Protein AF-A0A6I7PNZ2-F1 (afdb_monomer)

Solvent-accessible surface area (backbone atoms only — not comparable to full-atom values): 10077 Å² total; per-residue (Å²): 142,82,88,81,82,82,81,86,77,88,75,83,82,86,82,83,82,88,78,82,88,78,94,75,91,81,82,82,91,75,90,75,82,74,75,77,70,80,77,81,81,77,72,78,67,35,43,30,26,31,46,70,68,66,31,54,77,64,35,63,82,49,49,69,56,53,56,49,51,54,52,50,52,52,53,44,52,52,24,60,75,68,66,37,62,67,58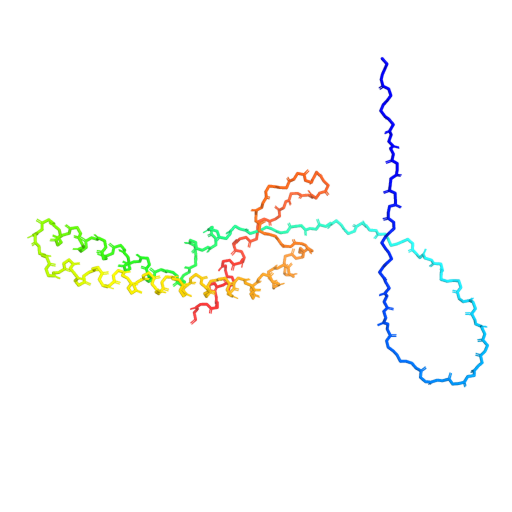,41,54,53,50,52,52,52,51,53,54,48,53,55,51,50,52,54,48,54,53,49,50,53,57,38,46,66,63,31,48,65,54,51,29,60,76,72,65,33,79,41,75,42,69,69,64,93,78,86,58,88,84,48,66,89,65,40,80,40,33,68,58,47,34,54,48,38,47,66,72,70,112

Radius of gyration: 28.03 Å; Cα contacts (8 Å, |Δi|>4): 116; chains: 1; bounding box: 73×46×83 Å

Sequence (159 aa):
MMRVSKAQFAGGVVVGVVGASLIGVGGMAFAQTQRAQPVERDAQVRVGTYTPQTAFSQYRGADAINERAERLQIEMQEAQQGGDQQRMMELQSEMQQLQMAQQQIVERFFAEVERAVPEVAREAGVSVFAVEIVYTAAELGEPMDLTPQVVERINKNAD

Structure (mmCIF, N/CA/C/O b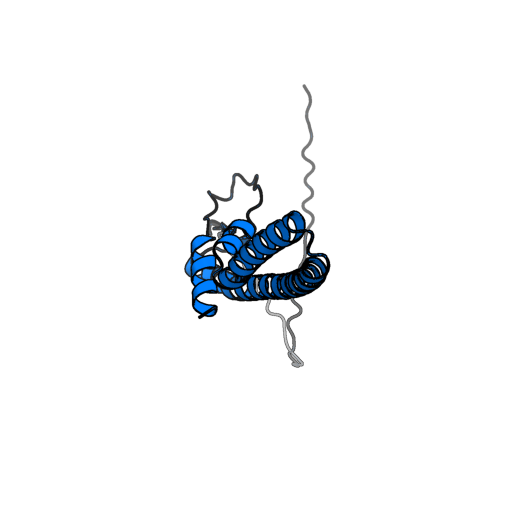ackbone):
data_AF-A0A6I7PNZ2-F1
#
_entry.id   AF-A0A6I7PNZ2-F1
#
loop_
_atom_site.group_PDB
_atom_site.id
_atom_site.type_symbol
_atom_site.label_atom_id
_atom_site.label_alt_id
_atom_site.label_comp_id
_atom_site.label_asym_id
_atom_site.label_entity_id
_atom_site.label_seq_id
_atom_site.pdbx_PDB_ins_code
_atom_site.Cartn_x
_atom_site.Cartn_y
_atom_site.Cartn_z
_atom_site.occupancy
_atom_site.B_iso_or_equiv
_atom_site.auth_seq_id
_atom_site.auth_comp_id
_atom_site.auth_asym_id
_atom_site.auth_atom_id
_atom_site.pdbx_PDB_model_num
ATOM 1 N N . MET A 1 1 ? 54.592 -12.608 -3.826 1.00 46.22 1 MET A N 1
ATOM 2 C CA . MET A 1 1 ? 54.192 -13.314 -5.063 1.00 46.22 1 MET A CA 1
ATOM 3 C C . MET A 1 1 ? 53.132 -14.337 -4.704 1.00 46.22 1 MET A C 1
ATOM 5 O O . MET A 1 1 ? 53.460 -15.332 -4.079 1.00 46.22 1 MET A O 1
ATOM 9 N N . MET A 1 2 ? 51.875 -14.089 -5.060 1.00 32.31 2 MET A N 1
ATOM 10 C CA . MET A 1 2 ? 50.814 -15.090 -4.949 1.00 32.31 2 MET A CA 1
ATOM 11 C C . MET A 1 2 ? 49.937 -14.957 -6.192 1.00 32.31 2 MET A C 1
ATOM 13 O O . MET A 1 2 ? 49.256 -13.954 -6.384 1.00 32.31 2 MET A O 1
ATOM 17 N N . ARG A 1 3 ? 50.068 -15.935 -7.093 1.00 47.47 3 ARG A N 1
ATOM 18 C CA . ARG A 1 3 ? 49.223 -16.098 -8.275 1.00 47.47 3 ARG A CA 1
ATOM 19 C C . ARG A 1 3 ? 47.944 -16.783 -7.816 1.00 47.47 3 ARG A C 1
ATOM 21 O O . ARG A 1 3 ? 48.009 -17.924 -7.370 1.00 47.47 3 ARG A O 1
ATOM 28 N N . VAL A 1 4 ? 46.805 -16.112 -7.947 1.00 42.31 4 VAL A N 1
ATOM 29 C CA . VAL A 1 4 ? 45.503 -16.774 -7.841 1.00 42.31 4 VAL A CA 1
ATOM 30 C C . VAL A 1 4 ? 45.022 -17.047 -9.262 1.00 42.31 4 VAL A C 1
ATOM 32 O O . VAL A 1 4 ? 44.839 -16.134 -10.066 1.00 42.31 4 VAL A O 1
ATOM 35 N N . SER A 1 5 ? 44.936 -18.337 -9.575 1.00 38.47 5 SER A N 1
ATOM 36 C CA . SER A 1 5 ? 44.520 -18.897 -10.856 1.00 38.47 5 SER A CA 1
ATOM 37 C C . SER A 1 5 ? 43.025 -18.654 -11.075 1.00 38.47 5 SER A C 1
ATOM 39 O O . SER A 1 5 ? 42.210 -19.037 -10.237 1.00 38.47 5 SER A O 1
ATOM 41 N N . LYS A 1 6 ? 42.657 -18.019 -12.193 1.00 44.66 6 LYS A N 1
ATOM 42 C CA . LYS A 1 6 ? 41.265 -17.924 -12.650 1.00 44.66 6 LYS A CA 1
ATOM 43 C C . LYS A 1 6 ? 40.903 -19.238 -13.342 1.00 44.66 6 LYS A C 1
ATOM 45 O O . LYS A 1 6 ? 41.293 -19.460 -14.485 1.00 44.66 6 LYS A O 1
ATOM 50 N N . ALA A 1 7 ? 40.173 -20.104 -12.645 1.00 43.47 7 ALA A N 1
ATOM 51 C CA . ALA A 1 7 ? 39.515 -21.247 -13.261 1.00 43.47 7 ALA A CA 1
ATOM 52 C C . ALA A 1 7 ? 38.311 -20.745 -14.072 1.00 43.47 7 ALA A C 1
ATOM 54 O O . ALA A 1 7 ? 37.350 -20.209 -13.525 1.00 43.47 7 ALA A O 1
ATOM 55 N N . GLN A 1 8 ? 38.403 -20.891 -15.390 1.00 46.28 8 GLN A N 1
ATOM 56 C CA . GLN A 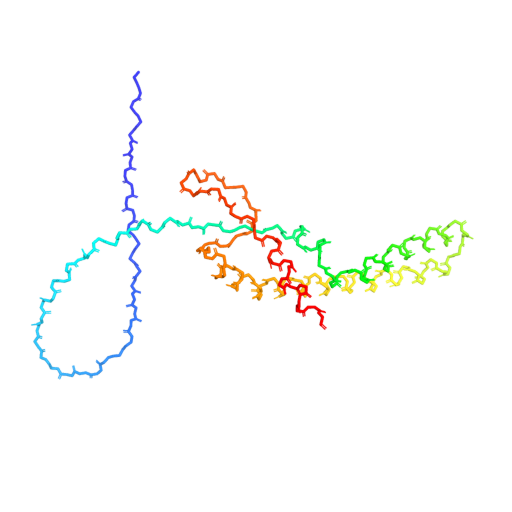1 8 ? 37.285 -20.770 -16.313 1.00 46.28 8 GLN A CA 1
ATOM 57 C C . GLN A 1 8 ? 36.336 -21.952 -16.083 1.00 46.28 8 GLN A C 1
ATOM 59 O O . GLN A 1 8 ? 36.704 -23.094 -16.342 1.00 46.28 8 GLN A O 1
ATOM 64 N N . PHE A 1 9 ? 35.112 -21.680 -15.643 1.00 39.06 9 PHE A N 1
ATOM 65 C CA . PHE A 1 9 ? 33.996 -22.613 -15.771 1.00 39.06 9 PHE A CA 1
ATOM 66 C C . PHE A 1 9 ? 32.964 -21.984 -16.704 1.00 39.06 9 PHE A C 1
ATOM 68 O O . PHE A 1 9 ? 32.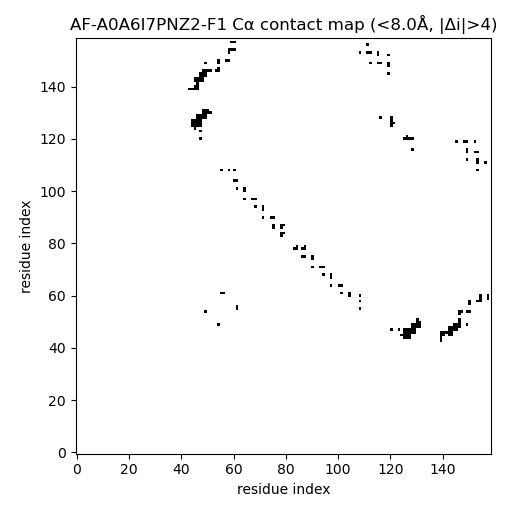031 -21.311 -16.280 1.00 39.06 9 PHE A O 1
ATOM 75 N N . ALA A 1 10 ? 33.167 -22.188 -18.005 1.00 38.28 10 ALA A N 1
ATOM 76 C CA . ALA A 1 10 ? 32.132 -22.004 -19.013 1.00 38.28 10 ALA A CA 1
ATOM 77 C C . ALA A 1 10 ? 31.211 -23.236 -18.972 1.00 38.28 10 ALA A C 1
ATOM 79 O O . ALA A 1 10 ? 31.359 -24.176 -19.750 1.00 38.28 10 ALA A O 1
ATOM 80 N N . GLY A 1 11 ? 30.307 -23.260 -17.991 1.00 34.69 11 GLY A N 1
ATOM 81 C CA . GLY A 1 11 ? 29.197 -24.205 -17.942 1.00 34.69 11 GLY A CA 1
ATOM 82 C C . GLY A 1 11 ? 28.146 -23.783 -18.960 1.00 34.69 11 GLY A C 1
ATOM 83 O O . GLY A 1 11 ? 27.456 -22.786 -18.765 1.00 34.69 11 GLY A O 1
ATOM 84 N N . GLY A 1 12 ? 28.071 -24.513 -20.071 1.00 43.34 12 GLY A N 1
ATOM 85 C CA . GLY A 1 12 ? 27.040 -24.334 -21.083 1.00 43.34 12 GLY A CA 1
ATOM 86 C C . GLY A 1 12 ? 25.649 -24.600 -20.513 1.00 43.34 12 GLY A C 1
ATOM 87 O O . GLY A 1 12 ? 25.427 -25.602 -19.837 1.00 43.34 12 GLY A O 1
ATOM 88 N N . VAL A 1 13 ? 24.703 -23.721 -20.836 1.00 37.69 13 VAL A N 1
ATOM 89 C CA . VAL A 1 13 ? 23.274 -24.007 -20.711 1.00 37.69 13 VAL A CA 1
ATOM 90 C C . VAL A 1 13 ? 22.714 -24.085 -22.124 1.00 37.69 13 VAL A C 1
ATOM 92 O O . VAL A 1 13 ? 22.608 -23.084 -22.829 1.00 37.69 13 VAL A O 1
ATOM 95 N N . VAL A 1 14 ? 22.404 -25.309 -22.545 1.00 46.69 14 VAL A N 1
ATOM 96 C CA . VAL A 1 14 ? 21.638 -25.600 -23.757 1.00 46.69 14 VAL A CA 1
ATOM 97 C C . VAL A 1 14 ? 20.164 -25.501 -23.377 1.00 46.69 14 VAL A C 1
ATOM 99 O O . VAL A 1 14 ? 19.665 -26.349 -22.643 1.00 46.69 14 VAL A O 1
ATOM 102 N N . VAL A 1 15 ? 19.460 -24.480 -23.866 1.00 44.56 15 VAL A N 1
ATOM 103 C CA . VAL A 1 15 ? 17.991 -24.450 -23.822 1.00 44.56 15 VAL A CA 1
ATOM 104 C C . VAL A 1 15 ? 17.487 -24.908 -25.184 1.00 44.56 15 VAL A C 1
ATOM 106 O O . VAL A 1 15 ? 17.559 -24.178 -26.171 1.00 44.56 15 VAL A O 1
ATOM 109 N N . GLY A 1 16 ? 17.040 -26.163 -25.240 1.00 33.06 16 GLY A N 1
ATOM 110 C CA . GLY A 1 16 ? 16.390 -26.743 -26.408 1.00 33.06 16 GLY A CA 1
ATOM 111 C C . GLY A 1 16 ? 14.990 -26.163 -26.583 1.00 33.06 16 GLY A C 1
ATOM 112 O O . GLY A 1 16 ? 14.150 -26.279 -25.695 1.00 33.06 16 GLY A O 1
ATOM 113 N N . VAL A 1 17 ? 14.732 -25.556 -27.739 1.00 45.03 17 VAL A N 1
ATOM 114 C CA . VAL A 1 17 ? 13.377 -25.198 -28.164 1.00 45.03 17 VAL A CA 1
ATOM 115 C C . VAL A 1 17 ? 12.766 -26.431 -28.826 1.00 45.03 17 VAL A C 1
ATOM 117 O O . VAL A 1 17 ? 13.165 -26.811 -29.925 1.00 45.03 17 VAL A O 1
ATOM 120 N N . VAL A 1 18 ? 11.800 -27.066 -28.161 1.00 42.59 18 VAL A N 1
ATOM 121 C CA . VAL A 1 18 ? 10.929 -28.066 -28.793 1.00 42.59 18 VAL A CA 1
ATOM 122 C C . VAL A 1 18 ? 9.794 -27.308 -29.478 1.00 42.59 18 VAL A C 1
ATOM 124 O O . VAL A 1 18 ? 8.779 -26.988 -28.867 1.00 42.59 18 VAL A O 1
ATOM 127 N N . GLY A 1 19 ? 10.013 -26.960 -30.746 1.00 35.34 19 GLY A N 1
ATOM 128 C CA . GLY A 1 19 ? 8.990 -26.439 -31.648 1.00 35.34 19 GLY A CA 1
ATOM 129 C C . GLY A 1 19 ? 8.292 -27.585 -32.379 1.00 35.34 19 GLY A C 1
ATOM 130 O O . GLY A 1 19 ? 8.942 -28.460 -32.947 1.00 35.34 19 GLY A O 1
ATOM 131 N N . ALA A 1 20 ? 6.966 -27.589 -32.317 1.00 39.16 20 ALA A N 1
ATOM 132 C CA . ALA A 1 20 ? 6.090 -28.646 -32.792 1.00 39.16 20 ALA A CA 1
ATOM 133 C C . ALA A 1 20 ? 5.966 -28.733 -34.330 1.00 39.16 20 ALA A C 1
ATOM 135 O O . ALA A 1 20 ? 5.920 -27.720 -35.019 1.00 39.16 20 ALA A O 1
ATOM 136 N N . SER A 1 21 ? 5.755 -29.974 -34.784 1.00 42.50 21 SER A N 1
ATOM 137 C CA . SER A 1 21 ? 5.040 -30.423 -35.996 1.00 42.50 21 SER A CA 1
ATOM 138 C C . SER A 1 21 ? 5.601 -30.070 -37.378 1.00 42.50 21 SER A C 1
ATOM 140 O O . SER A 1 21 ? 5.514 -28.933 -37.820 1.00 42.50 21 SER A O 1
ATOM 142 N N . LEU A 1 22 ? 5.967 -31.105 -38.146 1.00 38.00 22 LEU A N 1
ATOM 143 C CA . LEU A 1 22 ? 5.556 -31.239 -39.550 1.00 38.00 22 LEU A CA 1
ATOM 144 C C . LEU A 1 22 ? 5.702 -32.697 -40.007 1.00 38.00 22 LEU A C 1
ATOM 146 O O . LEU A 1 22 ? 6.794 -33.253 -40.088 1.00 38.00 22 LEU A O 1
ATOM 150 N N . ILE A 1 23 ? 4.556 -33.315 -40.285 1.00 49.94 23 ILE A N 1
ATOM 151 C CA . ILE A 1 23 ? 4.435 -34.550 -41.057 1.00 49.94 23 ILE A CA 1
ATOM 152 C C . ILE A 1 23 ? 4.899 -34.226 -42.482 1.00 49.94 23 ILE A C 1
ATOM 154 O O . ILE A 1 23 ? 4.326 -33.354 -43.130 1.00 49.94 23 ILE A O 1
ATOM 158 N N . GLY A 1 24 ? 5.923 -34.922 -42.970 1.00 35.50 24 GLY A N 1
ATOM 159 C CA . GLY A 1 24 ? 6.422 -34.763 -44.334 1.00 35.50 24 GLY A CA 1
ATOM 160 C C . GLY A 1 24 ? 7.472 -35.816 -44.655 1.00 35.50 24 GLY A C 1
ATOM 161 O O . GLY A 1 24 ? 8.638 -35.678 -44.303 1.00 35.50 24 GLY A O 1
ATOM 162 N N . VAL A 1 25 ? 7.042 -36.905 -45.287 1.00 47.09 25 VAL A N 1
ATOM 163 C CA . VAL A 1 25 ? 7.919 -37.969 -45.778 1.00 47.09 25 VAL A CA 1
ATOM 164 C C . VAL A 1 25 ? 8.652 -37.464 -47.024 1.00 47.09 25 VAL A C 1
ATOM 166 O O . VAL A 1 25 ? 8.010 -37.160 -48.024 1.00 47.09 25 VAL A O 1
ATOM 169 N N . GLY A 1 26 ? 9.987 -37.448 -46.978 1.00 36.66 26 GLY A N 1
ATOM 170 C CA . GLY A 1 26 ? 10.846 -37.482 -48.166 1.00 36.66 26 GLY A CA 1
ATOM 171 C C . GLY A 1 26 ? 11.651 -36.213 -48.467 1.00 36.66 26 GLY A C 1
ATOM 172 O O . GLY A 1 26 ? 11.092 -35.162 -48.747 1.00 36.66 26 GLY A O 1
ATOM 173 N N . GLY A 1 27 ? 12.978 -36.373 -48.544 1.00 35.03 27 GLY A N 1
ATOM 174 C CA . GLY A 1 27 ? 13.810 -35.594 -49.470 1.00 35.03 27 GLY A CA 1
ATOM 175 C C . GLY A 1 27 ? 14.837 -34.629 -48.868 1.00 35.03 27 GLY A C 1
ATOM 176 O O . GLY A 1 27 ? 14.517 -33.493 -48.568 1.00 35.03 27 GLY A O 1
ATOM 177 N N . MET A 1 28 ? 16.090 -35.096 -48.851 1.00 42.88 28 MET A N 1
ATOM 178 C CA . MET A 1 28 ? 17.354 -34.375 -49.101 1.00 42.88 28 MET A CA 1
ATOM 179 C C . MET A 1 28 ? 17.768 -33.167 -48.235 1.00 42.88 28 MET A C 1
ATOM 181 O O . MET A 1 28 ? 17.076 -32.173 -48.059 1.00 42.88 28 MET A O 1
ATOM 185 N N . ALA A 1 29 ? 19.016 -33.263 -47.773 1.00 44.34 29 ALA A N 1
ATOM 186 C CA . ALA A 1 29 ? 19.751 -32.284 -46.995 1.00 44.34 29 ALA A CA 1
ATOM 187 C C . ALA A 1 29 ? 19.902 -30.923 -47.697 1.00 44.34 29 ALA A C 1
ATOM 189 O O . ALA A 1 29 ? 20.370 -30.846 -48.830 1.00 44.34 29 ALA A O 1
ATOM 190 N N . PHE A 1 30 ? 19.644 -29.851 -46.948 1.00 43.94 30 PHE A N 1
ATOM 191 C CA . PHE A 1 30 ? 20.238 -28.539 -47.178 1.00 43.94 30 PHE A CA 1
ATOM 192 C C . PHE A 1 30 ? 20.963 -28.114 -45.903 1.00 43.94 30 PHE A C 1
ATOM 194 O O . PHE A 1 30 ? 20.352 -27.773 -44.892 1.00 43.94 30 PHE A O 1
ATOM 201 N N . ALA A 1 31 ? 22.293 -28.155 -45.957 1.00 47.34 31 ALA A N 1
ATOM 202 C CA . ALA A 1 31 ? 23.155 -27.528 -44.972 1.00 47.34 31 ALA A CA 1
ATOM 203 C C . ALA A 1 31 ? 23.026 -26.002 -45.112 1.00 47.34 31 ALA A C 1
ATOM 205 O O . ALA A 1 31 ? 23.747 -25.374 -45.884 1.00 47.34 31 ALA A O 1
ATOM 206 N N . GLN A 1 32 ? 22.090 -25.394 -44.383 1.00 47.81 32 GLN A N 1
ATOM 207 C CA . GLN A 1 32 ? 22.129 -23.958 -44.133 1.00 47.81 32 GLN A CA 1
ATOM 208 C C . GLN A 1 32 ? 23.092 -23.707 -42.979 1.00 47.81 32 GLN A C 1
ATOM 210 O O . GLN A 1 32 ? 22.756 -23.848 -41.805 1.00 47.81 32 GLN A O 1
ATOM 215 N N . THR A 1 33 ? 24.317 -23.326 -43.328 1.00 45.53 33 THR A N 1
ATOM 216 C CA . THR A 1 33 ? 25.233 -22.646 -42.416 1.00 45.53 33 THR A CA 1
ATOM 217 C C . THR A 1 33 ? 24.573 -21.336 -41.982 1.00 45.53 33 THR A C 1
ATOM 219 O O . THR A 1 33 ? 24.728 -20.302 -42.632 1.00 45.53 33 THR A O 1
ATOM 222 N N . GLN A 1 34 ? 23.806 -21.373 -40.890 1.00 49.03 34 GLN A N 1
ATOM 223 C CA . GLN A 1 34 ? 23.423 -20.170 -40.165 1.00 49.03 34 GLN A CA 1
ATOM 224 C C . GLN A 1 34 ? 24.714 -19.557 -39.629 1.00 49.03 34 GLN A C 1
ATOM 226 O O . GLN A 1 34 ? 25.289 -20.019 -38.644 1.00 49.03 34 GLN A O 1
ATOM 231 N N . ARG A 1 35 ? 25.210 -18.524 -40.314 1.00 46.25 35 ARG A N 1
ATOM 232 C CA . ARG A 1 35 ? 26.145 -17.589 -39.696 1.00 46.25 35 ARG A CA 1
ATOM 233 C C . ARG A 1 35 ? 25.397 -16.987 -38.515 1.00 46.25 35 ARG A C 1
ATOM 235 O O . ARG A 1 35 ? 24.482 -16.194 -38.717 1.00 46.25 35 ARG A O 1
ATOM 242 N N . ALA A 1 36 ? 25.756 -17.419 -37.310 1.00 45.03 36 ALA A N 1
ATOM 243 C CA . ALA A 1 36 ? 25.357 -16.760 -36.083 1.00 45.03 36 ALA A CA 1
ATOM 244 C C . ALA A 1 36 ? 25.790 -15.297 -36.210 1.00 45.03 36 ALA A C 1
ATOM 246 O O . ALA A 1 36 ? 26.981 -14.988 -36.167 1.00 45.03 36 ALA A O 1
ATOM 247 N N . GLN A 1 37 ? 24.829 -14.411 -36.470 1.00 48.28 37 GLN A N 1
ATOM 248 C CA . GLN A 1 37 ? 25.066 -12.988 -36.316 1.00 48.28 37 GLN A CA 1
ATOM 249 C C . GLN A 1 37 ? 25.414 -12.779 -34.838 1.00 48.28 37 GLN A C 1
ATOM 251 O O . GLN A 1 37 ? 24.687 -13.294 -33.979 1.00 48.28 37 GLN A O 1
ATOM 256 N N . PRO A 1 38 ? 26.521 -12.098 -34.507 1.00 43.31 38 PRO A N 1
ATOM 257 C CA . PRO A 1 38 ? 26.726 -11.655 -33.142 1.00 43.31 38 PRO A CA 1
ATOM 258 C C . PRO A 1 38 ? 25.552 -10.734 -32.809 1.00 43.31 38 PRO A C 1
ATOM 260 O O . PRO A 1 38 ? 25.374 -9.697 -33.441 1.00 43.31 38 PRO A O 1
ATOM 263 N N . VAL A 1 39 ? 24.699 -11.157 -31.876 1.00 52.19 39 VAL A N 1
ATOM 264 C CA . VAL A 1 39 ? 23.667 -10.286 -31.314 1.00 52.19 39 VAL A CA 1
ATOM 265 C C . VAL A 1 39 ? 24.424 -9.182 -30.591 1.00 52.19 39 VAL A C 1
ATOM 267 O O . VAL A 1 39 ? 24.999 -9.421 -29.531 1.00 52.19 39 VAL A O 1
ATOM 270 N N . GLU A 1 40 ? 24.486 -8.0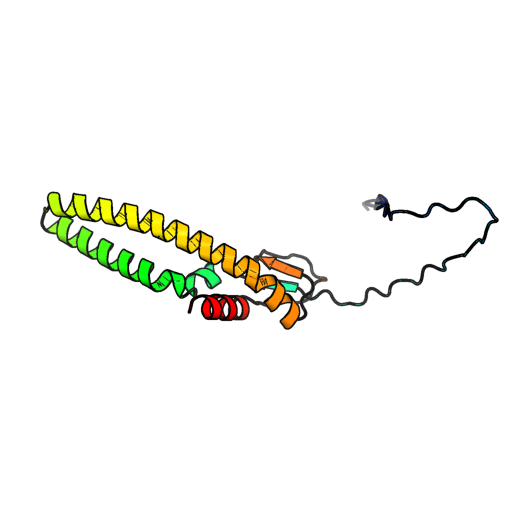11 -31.211 1.00 45.09 40 GLU A N 1
ATOM 271 C CA . GLU A 1 40 ? 25.000 -6.777 -30.631 1.00 45.09 40 GLU A CA 1
ATOM 272 C C . GLU A 1 40 ? 24.140 -6.474 -29.392 1.00 45.09 40 GLU A C 1
ATOM 274 O O . GLU A 1 40 ? 23.012 -5.991 -29.487 1.00 45.09 40 GLU A O 1
ATOM 279 N N . ARG A 1 41 ? 24.607 -6.890 -28.209 1.00 48.56 41 ARG A N 1
ATOM 280 C CA . ARG A 1 41 ? 23.918 -6.668 -26.929 1.00 48.56 41 ARG A CA 1
ATOM 281 C C . ARG A 1 41 ? 24.332 -5.321 -26.338 1.00 48.56 41 ARG A C 1
ATOM 283 O O . ARG A 1 41 ? 24.763 -5.267 -25.197 1.00 48.56 41 ARG A O 1
ATOM 290 N N . ASP A 1 42 ? 24.154 -4.249 -27.101 1.00 48.75 42 ASP A N 1
ATOM 291 C CA . ASP A 1 42 ? 24.309 -2.871 -26.607 1.00 48.75 42 ASP A CA 1
ATOM 292 C C . ASP A 1 42 ? 22.955 -2.235 -26.245 1.00 48.75 42 ASP A C 1
ATOM 294 O O . ASP A 1 42 ? 22.813 -1.018 -26.134 1.00 48.75 42 ASP A O 1
ATOM 298 N N . ALA A 1 43 ? 21.924 -3.053 -26.007 1.00 56.25 43 ALA A N 1
ATOM 299 C CA . ALA A 1 43 ? 20.734 -2.580 -25.315 1.00 56.25 43 ALA A CA 1
ATOM 300 C C . ALA A 1 43 ? 21.087 -2.399 -23.833 1.00 56.25 43 ALA A C 1
ATOM 302 O O . ALA A 1 43 ? 21.033 -3.351 -23.055 1.00 56.25 43 ALA A O 1
ATOM 303 N N . GLN A 1 44 ? 21.481 -1.178 -23.459 1.00 68.69 44 GLN A N 1
ATOM 304 C CA . GLN A 1 44 ? 21.676 -0.782 -22.068 1.00 68.69 44 GLN A CA 1
ATOM 305 C C . GLN A 1 44 ? 20.424 -1.170 -21.271 1.00 68.69 44 GLN A C 1
ATOM 307 O O . GLN A 1 44 ? 19.340 -0.618 -21.481 1.00 68.69 44 GLN A O 1
ATOM 312 N N . VAL A 1 45 ? 20.559 -2.177 -20.405 1.00 76.69 45 VAL A N 1
ATOM 313 C CA . VAL A 1 45 ? 19.449 -2.700 -19.606 1.00 76.69 45 VAL A CA 1
ATOM 314 C C . VAL A 1 45 ? 19.001 -1.591 -18.663 1.00 76.69 45 VAL A C 1
ATOM 316 O O . VAL A 1 45 ? 19.730 -1.207 -17.752 1.00 76.69 45 VAL A O 1
ATOM 319 N N . ARG A 1 46 ? 17.800 -1.059 -18.901 1.00 85.00 46 ARG A N 1
ATOM 320 C CA . ARG A 1 46 ? 17.176 -0.064 -18.028 1.00 85.00 46 ARG A CA 1
ATOM 321 C C . ARG A 1 46 ? 16.399 -0.773 -16.932 1.00 85.00 46 ARG A C 1
ATOM 323 O O . ARG A 1 46 ? 15.513 -1.580 -17.227 1.00 85.00 46 ARG A O 1
ATOM 330 N N . VAL A 1 47 ? 16.748 -0.464 -15.689 1.00 86.06 47 VAL A N 1
ATOM 331 C CA . VAL A 1 47 ? 16.127 -1.030 -14.491 1.00 86.06 47 VAL A CA 1
ATOM 332 C C . VAL A 1 47 ? 15.203 0.014 -13.879 1.00 86.06 47 VAL A C 1
ATOM 334 O O . VAL A 1 47 ? 15.620 1.145 -13.639 1.00 86.06 47 VAL A O 1
ATOM 337 N N . GLY A 1 48 ? 13.956 -0.374 -13.643 1.00 88.69 48 GLY A N 1
ATOM 338 C CA . GLY A 1 48 ? 13.007 0.368 -12.826 1.00 88.69 48 GLY A CA 1
ATOM 339 C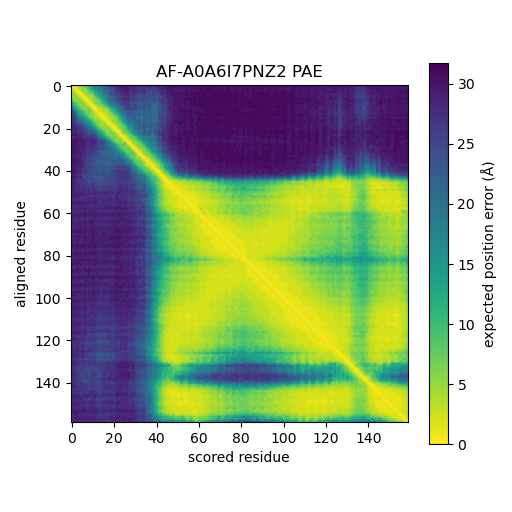 C . GLY A 1 48 ? 12.859 -0.283 -11.455 1.00 88.69 48 GLY A C 1
ATOM 340 O O . GLY A 1 48 ? 12.856 -1.513 -11.352 1.00 88.69 48 GLY A O 1
ATOM 341 N N . THR A 1 49 ? 12.728 0.526 -10.413 1.00 90.31 49 THR A N 1
ATOM 342 C CA . THR A 1 49 ? 12.492 0.068 -9.041 1.00 90.31 49 THR A CA 1
ATOM 343 C C . THR A 1 49 ? 11.163 0.572 -8.509 1.00 90.31 49 THR A C 1
ATOM 345 O O . THR A 1 49 ? 10.673 1.609 -8.947 1.00 90.31 49 THR A O 1
ATOM 348 N N . TYR A 1 50 ? 10.584 -0.137 -7.543 1.00 90.50 50 TYR A N 1
ATOM 349 C CA . TYR A 1 50 ? 9.472 0.391 -6.756 1.00 90.50 50 TYR A CA 1
ATOM 350 C C . TYR A 1 50 ? 9.597 0.012 -5.284 1.00 90.50 50 TYR A C 1
ATOM 352 O O . TYR A 1 50 ? 10.041 -1.092 -4.960 1.00 90.50 50 TYR A O 1
ATOM 360 N N . THR A 1 51 ? 9.147 0.895 -4.398 1.00 91.38 51 THR A N 1
ATOM 361 C CA . THR A 1 51 ? 9.135 0.660 -2.951 1.00 91.38 51 THR A CA 1
ATOM 362 C C . THR A 1 51 ? 7.708 0.320 -2.496 1.00 91.38 51 THR A C 1
ATOM 364 O O . THR A 1 51 ? 6.864 1.217 -2.409 1.00 91.38 51 THR A O 1
ATOM 367 N N . PRO A 1 52 ? 7.390 -0.949 -2.157 1.00 89.88 52 PRO A N 1
ATOM 368 C CA . PRO A 1 52 ? 6.032 -1.350 -1.782 1.00 89.88 52 PRO A CA 1
ATOM 369 C C . PRO A 1 52 ? 5.470 -0.572 -0.589 1.00 89.88 52 PRO A C 1
ATOM 371 O O . PRO A 1 52 ? 4.298 -0.218 -0.590 1.00 89.88 52 PRO A O 1
ATOM 374 N N . GLN A 1 53 ? 6.306 -0.281 0.414 1.00 89.06 53 GLN A N 1
ATOM 375 C CA . GLN A 1 53 ? 5.893 0.443 1.622 1.00 89.06 53 GLN A CA 1
ATOM 376 C C . GLN A 1 53 ? 5.471 1.882 1.298 1.00 89.06 53 GLN A C 1
ATOM 378 O O . GLN A 1 53 ? 4.397 2.313 1.707 1.00 89.06 53 GLN A O 1
ATOM 383 N N . THR A 1 54 ? 6.282 2.592 0.508 1.00 91.19 54 THR A N 1
ATOM 384 C CA . THR A 1 54 ? 5.995 3.957 0.045 1.00 91.19 54 THR A CA 1
ATOM 385 C C . THR A 1 54 ? 4.805 4.006 -0.910 1.00 91.19 54 THR A C 1
ATOM 387 O O . THR A 1 54 ? 4.057 4.981 -0.915 1.00 91.19 54 THR A O 1
ATOM 390 N N . ALA A 1 55 ? 4.614 2.966 -1.726 1.00 92.38 55 ALA A N 1
ATOM 391 C CA . ALA A 1 55 ? 3.446 2.861 -2.591 1.00 92.38 55 ALA A CA 1
ATOM 392 C C . ALA A 1 55 ? 2.160 2.622 -1.783 1.00 92.38 55 ALA A C 1
ATOM 394 O O . ALA A 1 55 ? 1.147 3.262 -2.049 1.00 92.38 55 ALA A O 1
ATOM 395 N N . PHE A 1 56 ? 2.208 1.750 -0.770 1.00 92.12 56 PHE A N 1
ATOM 396 C CA . PHE A 1 56 ? 1.060 1.459 0.090 1.00 92.12 56 PHE A CA 1
ATOM 397 C C . PHE A 1 56 ? 0.656 2.660 0.949 1.00 92.12 56 PHE A C 1
ATOM 399 O O . PHE A 1 56 ? -0.531 2.924 1.104 1.00 92.12 56 PHE A O 1
ATOM 406 N N . SER A 1 57 ? 1.616 3.436 1.466 1.00 90.44 57 SER A N 1
ATOM 407 C CA . SER A 1 57 ? 1.308 4.640 2.255 1.00 90.44 57 SER A CA 1
ATOM 408 C C . SER A 1 57 ? 0.628 5.754 1.450 1.00 90.44 57 SER A C 1
ATOM 410 O O . SER A 1 57 ? 0.043 6.654 2.043 1.00 90.44 57 SER A O 1
ATOM 412 N N . GLN A 1 58 ? 0.703 5.703 0.117 1.00 91.94 58 GLN A N 1
ATOM 413 C CA . GLN A 1 58 ? 0.059 6.646 -0.806 1.00 91.94 58 GLN A CA 1
ATOM 414 C C . GLN A 1 58 ? -1.146 6.032 -1.535 1.00 91.94 58 GLN A C 1
ATOM 416 O O . GLN A 1 58 ? -1.702 6.643 -2.455 1.00 91.94 58 GLN A O 1
ATOM 421 N N . TYR A 1 59 ? -1.531 4.810 -1.169 1.00 92.44 59 TYR A N 1
ATOM 422 C CA . TYR A 1 59 ? -2.657 4.118 -1.770 1.00 92.44 59 TYR A CA 1
ATOM 423 C C . TYR A 1 59 ? -3.967 4.605 -1.151 1.00 92.44 59 TYR A C 1
ATOM 425 O O . TYR A 1 59 ? -4.267 4.305 0.004 1.00 92.44 59 TYR A O 1
ATOM 433 N N . ARG A 1 60 ? -4.785 5.300 -1.948 1.00 90.12 60 ARG A N 1
ATOM 434 C CA . ARG A 1 60 ? -6.064 5.880 -1.497 1.00 90.12 60 ARG A CA 1
ATOM 435 C C . ARG A 1 60 ? -7.044 4.841 -0.974 1.00 90.12 60 ARG A C 1
ATOM 437 O O . ARG A 1 60 ? -7.862 5.137 -0.109 1.00 90.12 60 ARG A O 1
ATOM 444 N N . GLY A 1 61 ? -6.946 3.603 -1.465 1.00 85.88 61 GLY A N 1
ATOM 445 C CA . GLY A 1 61 ? -7.781 2.510 -0.982 1.00 85.88 61 GLY A CA 1
ATOM 446 C C . GLY A 1 61 ? -7.653 2.283 0.527 1.00 85.88 61 GLY A C 1
ATOM 447 O O . GLY A 1 61 ? -8.611 1.806 1.124 1.00 85.88 61 GLY A O 1
ATOM 448 N N . ALA A 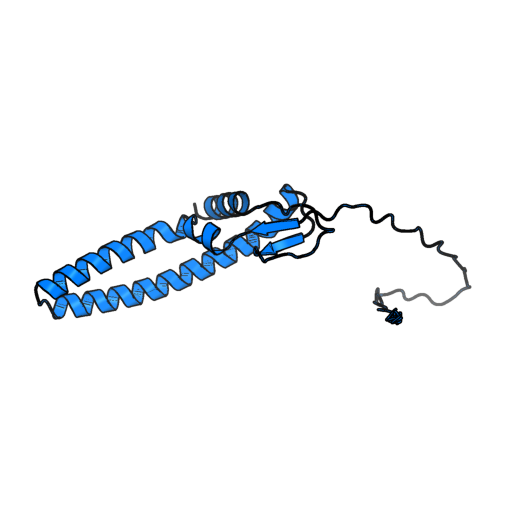1 62 ? -6.533 2.667 1.156 1.00 87.44 62 ALA A N 1
ATOM 449 C CA . ALA A 1 62 ? -6.292 2.508 2.590 1.00 87.44 62 ALA A CA 1
ATOM 450 C C . ALA A 1 62 ? -6.809 3.666 3.474 1.00 87.44 62 ALA A C 1
ATOM 452 O O . ALA A 1 62 ? -6.919 3.474 4.688 1.00 87.44 62 ALA A O 1
ATOM 453 N N . ASP A 1 63 ? -7.162 4.827 2.907 1.00 89.31 63 ASP A N 1
ATOM 454 C CA . ASP A 1 63 ? -7.471 6.054 3.667 1.00 89.31 63 ASP A CA 1
ATOM 455 C C . ASP A 1 63 ? -8.611 5.836 4.675 1.00 89.31 63 ASP A C 1
ATOM 457 O O . ASP A 1 63 ? -8.466 6.095 5.871 1.00 89.31 63 ASP A O 1
ATOM 461 N N . ALA A 1 64 ? -9.722 5.249 4.220 1.00 86.94 64 ALA A N 1
ATOM 462 C CA . ALA A 1 64 ? -10.902 5.028 5.055 1.00 86.94 64 ALA A CA 1
ATOM 463 C C . ALA A 1 64 ? -10.646 4.078 6.242 1.00 86.94 64 ALA A C 1
ATOM 465 O O . ALA A 1 64 ? -11.225 4.255 7.319 1.00 86.94 64 ALA A O 1
ATOM 466 N N . ILE A 1 65 ? -9.784 3.068 6.064 1.00 88.31 65 ILE A N 1
ATOM 467 C CA . ILE A 1 65 ? -9.418 2.145 7.147 1.00 88.31 65 ILE A CA 1
ATOM 468 C C . ILE A 1 65 ? -8.469 2.813 8.133 1.00 88.31 65 ILE A C 1
ATOM 470 O O . ILE A 1 65 ? -8.660 2.644 9.336 1.00 88.31 65 ILE A O 1
ATOM 474 N N . ASN A 1 66 ? -7.500 3.592 7.652 1.00 88.19 66 ASN A N 1
ATOM 475 C CA . ASN A 1 66 ? -6.567 4.312 8.515 1.00 88.19 66 ASN A CA 1
ATOM 476 C C . ASN A 1 66 ? -7.310 5.320 9.403 1.00 88.19 66 ASN A C 1
ATOM 478 O O . ASN A 1 66 ? -7.158 5.290 10.623 1.00 88.19 66 ASN A O 1
ATOM 482 N N . GLU A 1 67 ? -8.218 6.112 8.826 1.00 91.44 67 GLU A N 1
ATOM 483 C CA . GLU A 1 67 ? -9.062 7.024 9.603 1.00 91.44 67 GLU A CA 1
ATOM 484 C C . GLU A 1 67 ? -9.924 6.288 10.639 1.00 91.44 67 GLU A C 1
ATOM 486 O O . GLU A 1 67 ? -10.119 6.759 11.764 1.00 91.44 67 GLU A O 1
ATOM 491 N N . ARG A 1 68 ? -10.487 5.127 10.274 1.00 91.19 68 ARG A N 1
ATOM 492 C CA . ARG A 1 68 ? -11.299 4.341 11.212 1.00 91.19 68 ARG A CA 1
ATOM 493 C C . ARG A 1 68 ? -10.444 3.743 12.330 1.00 91.19 68 ARG A C 1
ATOM 495 O O . ARG A 1 68 ? -10.923 3.712 13.462 1.00 91.19 68 ARG A O 1
ATOM 502 N N . ALA A 1 69 ? -9.215 3.316 12.038 1.00 91.38 69 ALA A N 1
ATOM 503 C CA . ALA A 1 69 ? -8.267 2.802 13.025 1.00 91.38 69 ALA A CA 1
ATOM 504 C C . ALA A 1 69 ? -7.917 3.869 14.066 1.00 91.38 69 ALA A C 1
ATOM 506 O O . ALA A 1 69 ? -8.007 3.603 15.265 1.00 91.38 69 ALA A O 1
ATOM 507 N N . GLU A 1 70 ? -7.587 5.081 13.613 1.00 93.06 70 GLU A N 1
ATOM 508 C CA . GLU A 1 70 ? -7.259 6.212 14.485 1.00 93.06 70 GLU A CA 1
ATOM 509 C C . GLU A 1 70 ? -8.428 6.565 15.408 1.00 93.06 70 GLU A C 1
ATOM 511 O O . GLU A 1 70 ? -8.252 6.665 16.624 1.00 93.06 70 GLU A O 1
ATOM 516 N N . ARG A 1 71 ? -9.648 6.667 14.857 1.00 94.12 71 ARG A N 1
ATOM 517 C CA . ARG A 1 71 ? -10.858 6.926 15.657 1.00 94.12 71 ARG A CA 1
ATOM 518 C C . ARG A 1 71 ? -11.087 5.846 16.712 1.00 94.12 71 ARG A C 1
ATOM 520 O O . ARG A 1 71 ? -11.278 6.170 17.878 1.00 94.12 71 ARG A O 1
ATOM 527 N N . LEU A 1 72 ? -11.013 4.570 16.329 1.00 93.94 72 LEU A N 1
ATOM 528 C CA . LEU A 1 72 ? -11.202 3.463 17.269 1.00 93.94 72 LEU A CA 1
ATOM 529 C C . LEU A 1 72 ? -10.141 3.447 18.374 1.00 93.94 72 LEU A C 1
ATOM 531 O O . LEU A 1 72 ? -10.450 3.111 19.515 1.00 93.94 72 LEU A O 1
ATOM 535 N N . GLN A 1 73 ? -8.899 3.821 18.066 1.00 93.25 73 GLN A N 1
ATOM 536 C CA . GLN A 1 73 ? -7.840 3.897 19.066 1.00 93.25 73 GLN A CA 1
ATOM 537 C C . GLN A 1 73 ? -8.102 4.997 20.103 1.00 93.25 73 GLN A C 1
ATOM 539 O O . GLN A 1 73 ? -7.873 4.768 21.292 1.00 93.25 73 GLN A O 1
ATOM 544 N N . ILE A 1 74 ? -8.616 6.152 19.669 1.00 95.81 74 ILE A N 1
ATOM 545 C CA . ILE A 1 74 ? -9.046 7.236 20.564 1.00 95.81 74 ILE A CA 1
ATOM 546 C C . ILE A 1 74 ? -10.224 6.767 21.427 1.00 95.81 74 ILE A C 1
ATOM 548 O O . ILE A 1 74 ? -10.143 6.840 22.651 1.00 95.81 74 ILE A O 1
ATOM 552 N N . GLU A 1 75 ? -11.265 6.193 20.814 1.00 95.56 75 GLU A N 1
ATOM 553 C CA . GLU A 1 75 ? -12.450 5.698 21.531 1.00 95.56 75 GLU A CA 1
ATOM 554 C C . GLU A 1 75 ? -12.087 4.627 22.580 1.00 95.56 75 GLU A C 1
ATOM 556 O O . GLU A 1 75 ? -12.651 4.609 23.675 1.00 95.56 75 GLU A O 1
ATOM 561 N N . MET A 1 76 ? -11.111 3.754 22.296 1.00 94.06 76 MET A N 1
ATOM 562 C CA . MET A 1 76 ? -10.622 2.774 23.275 1.00 94.06 76 MET A CA 1
ATOM 563 C C . MET A 1 76 ? -9.897 3.435 24.446 1.00 94.06 76 MET A C 1
ATOM 565 O O . MET A 1 76 ? -10.077 3.011 25.586 1.00 94.06 76 MET A O 1
ATOM 569 N N . GLN A 1 77 ? -9.076 4.460 24.198 1.00 94.81 77 GLN A N 1
ATOM 570 C CA . GLN A 1 77 ? -8.409 5.192 25.278 1.00 94.81 77 GLN A CA 1
ATOM 571 C C . GLN A 1 77 ? -9.424 5.914 26.167 1.00 94.81 77 GLN A C 1
ATOM 573 O O . GLN A 1 77 ? -9.280 5.895 27.390 1.00 94.81 77 GLN A O 1
ATOM 578 N N . GLU A 1 78 ? -10.459 6.509 25.576 1.00 96.25 78 GLU A N 1
ATOM 579 C CA . GLU A 1 78 ? -11.544 7.166 26.308 1.00 96.25 78 GLU A CA 1
ATOM 580 C C . GLU A 1 78 ? -12.346 6.161 27.146 1.00 96.25 78 GLU A C 1
ATOM 582 O O . GLU A 1 78 ? -12.539 6.375 28.345 1.00 96.25 78 GLU A O 1
ATOM 587 N N . ALA A 1 79 ? -12.736 5.021 26.565 1.00 94.94 79 ALA A N 1
ATOM 588 C CA . ALA A 1 79 ? -13.449 3.961 27.279 1.00 94.94 79 ALA A CA 1
ATOM 589 C C . ALA A 1 79 ? -12.605 3.359 28.417 1.00 94.94 79 ALA A C 1
ATOM 591 O O . ALA A 1 79 ? -13.118 3.102 29.509 1.00 94.94 79 ALA A O 1
ATOM 592 N N . GLN A 1 80 ? -11.296 3.192 28.201 1.00 94.12 80 GLN A N 1
ATOM 593 C CA . GLN A 1 80 ? -10.364 2.717 29.223 1.00 94.12 80 GLN A CA 1
ATOM 594 C C . GLN A 1 80 ? -10.230 3.710 30.386 1.00 94.12 80 GLN A C 1
ATOM 596 O O . GLN A 1 80 ? -10.245 3.293 31.544 1.00 94.12 80 GLN A O 1
ATOM 601 N N . GLN A 1 81 ? -10.121 5.010 30.099 1.00 95.69 81 GLN A N 1
ATOM 602 C CA . GLN A 1 81 ? -10.049 6.058 31.124 1.00 95.69 81 GLN A CA 1
ATOM 603 C C . GLN A 1 81 ? -11.370 6.212 31.889 1.00 95.69 81 GLN A C 1
ATOM 605 O O . GLN A 1 81 ? -11.355 6.457 33.094 1.00 95.69 81 GLN A O 1
ATOM 610 N N . GLY A 1 82 ? -12.502 6.032 31.205 1.00 95.50 82 GLY A N 1
ATOM 611 C CA . GLY A 1 82 ? -13.838 6.056 31.801 1.00 95.50 82 GLY A CA 1
ATOM 612 C C . GLY A 1 82 ? -14.211 4.792 32.582 1.00 95.50 82 GLY A C 1
ATOM 613 O O . GLY A 1 82 ? -15.224 4.788 33.277 1.00 95.50 82 GLY A O 1
ATOM 614 N N . GLY A 1 83 ? -13.412 3.722 32.492 1.00 95.12 83 GLY A N 1
ATOM 615 C CA . GLY A 1 83 ? -13.713 2.435 33.123 1.00 95.12 83 GLY A CA 1
ATOM 616 C C . GLY A 1 83 ? -14.898 1.691 32.491 1.00 95.12 83 GLY A C 1
ATOM 617 O O . GLY A 1 83 ? -15.466 0.802 33.129 1.00 95.12 83 GLY A O 1
ATOM 618 N N . ASP A 1 84 ? -15.275 2.031 31.256 1.00 95.69 84 ASP A N 1
ATOM 619 C CA . ASP A 1 84 ? -16.405 1.426 30.548 1.00 95.69 84 ASP A CA 1
ATOM 620 C C . ASP A 1 84 ? -15.992 0.093 29.906 1.00 95.69 84 ASP A C 1
ATOM 622 O O . ASP A 1 84 ? -15.552 0.007 28.755 1.00 95.69 84 ASP A O 1
ATOM 626 N N . GLN A 1 85 ? -16.115 -0.979 30.690 1.00 93.69 85 GLN A N 1
ATOM 627 C CA . GLN A 1 85 ? -15.752 -2.326 30.251 1.00 93.69 85 GLN A CA 1
ATOM 628 C C . GLN A 1 85 ? -16.638 -2.844 29.112 1.00 93.69 85 GLN A C 1
ATOM 630 O O . GLN A 1 85 ? -16.156 -3.614 28.280 1.00 93.69 85 GLN A O 1
ATOM 635 N N . GLN A 1 86 ? -17.910 -2.436 29.055 1.00 95.19 86 GLN A N 1
ATOM 636 C CA . GLN A 1 86 ? -18.812 -2.871 27.993 1.00 95.19 86 GLN A CA 1
ATOM 637 C C . GLN A 1 86 ? -18.395 -2.242 26.663 1.00 95.19 86 GLN A C 1
ATOM 639 O O . GLN A 1 86 ? -18.201 -2.964 25.682 1.00 95.19 86 GLN A O 1
ATOM 644 N N . ARG A 1 87 ? -18.150 -0.926 26.653 1.00 94.50 87 ARG A N 1
ATOM 645 C CA . ARG A 1 87 ? -17.670 -0.225 25.460 1.00 94.50 87 ARG A CA 1
ATOM 646 C C . ARG A 1 87 ? -16.309 -0.744 25.001 1.00 94.50 87 ARG A C 1
ATOM 648 O O . ARG A 1 87 ? -16.094 -0.922 23.807 1.00 94.50 87 ARG A O 1
ATOM 655 N N . MET A 1 88 ? -15.410 -1.067 25.932 1.00 96.00 88 MET A N 1
ATOM 656 C CA . MET A 1 88 ? -14.119 -1.686 25.604 1.00 96.00 88 MET A CA 1
ATOM 657 C C . MET A 1 88 ? -14.263 -3.027 24.868 1.00 96.00 88 MET A C 1
ATOM 659 O O . MET A 1 88 ? -13.510 -3.279 23.928 1.00 96.00 88 MET A O 1
ATOM 663 N N . MET A 1 89 ? -15.212 -3.885 25.260 1.00 94.88 89 MET A N 1
ATOM 664 C CA . MET A 1 89 ? -15.454 -5.159 24.564 1.00 94.88 89 MET A CA 1
ATOM 665 C C . MET A 1 89 ? -16.004 -4.948 23.148 1.00 94.88 89 MET A C 1
ATOM 667 O O . MET A 1 89 ? -15.564 -5.620 22.214 1.00 94.88 89 MET A O 1
ATOM 671 N N . GLU A 1 90 ? -16.923 -3.996 22.972 1.00 95.31 90 GLU A N 1
ATOM 672 C CA . GLU A 1 90 ? -17.454 -3.625 21.653 1.00 95.31 90 GLU A CA 1
ATOM 673 C C . GLU A 1 90 ? -16.339 -3.119 20.729 1.00 95.31 90 GLU A C 1
ATOM 675 O O . GLU A 1 90 ? -16.155 -3.640 19.627 1.00 95.31 90 GLU A O 1
ATOM 680 N N . LEU A 1 91 ? -15.530 -2.173 21.212 1.00 95.00 91 LEU A N 1
ATOM 681 C CA . LEU A 1 91 ? -14.425 -1.588 20.454 1.00 95.00 91 LEU A CA 1
ATOM 682 C C . LEU A 1 91 ? -13.346 -2.617 20.092 1.00 95.00 91 LEU A C 1
ATOM 684 O O . LEU A 1 91 ? -12.791 -2.563 18.996 1.00 95.00 91 LEU A O 1
ATOM 688 N N . GLN A 1 92 ? -13.070 -3.592 20.965 1.00 92.88 92 GLN A N 1
ATOM 689 C CA . GLN A 1 92 ? -12.163 -4.697 20.637 1.00 92.88 92 GLN A CA 1
ATOM 690 C C . GLN A 1 92 ? -12.697 -5.565 19.491 1.00 92.88 92 GLN A C 1
ATOM 692 O O . GLN A 1 92 ? -11.921 -5.965 18.620 1.00 92.88 92 GLN A O 1
ATOM 697 N N . SER A 1 93 ? -14.005 -5.836 19.456 1.00 94.62 93 SER A N 1
ATOM 698 C CA . SER A 1 93 ? -14.632 -6.552 18.338 1.00 94.62 93 SER A CA 1
ATOM 699 C C . SER A 1 93 ? -14.549 -5.743 17.039 1.00 94.62 93 SER A C 1
ATOM 701 O O . SER A 1 93 ? -14.213 -6.293 15.990 1.00 94.62 93 SER A O 1
ATOM 703 N N . GLU A 1 94 ? -14.808 -4.434 17.093 1.00 94.69 94 GLU A N 1
ATOM 704 C CA . GLU A 1 94 ? -14.661 -3.548 15.930 1.00 94.69 94 GLU A CA 1
ATOM 705 C C . GLU A 1 94 ? -13.212 -3.507 15.421 1.00 94.69 94 GLU A C 1
ATOM 707 O O . GLU A 1 94 ? -12.976 -3.570 14.214 1.00 94.69 94 GLU A O 1
ATOM 712 N N . MET A 1 95 ? -12.231 -3.488 16.326 1.00 92.81 95 MET A N 1
ATOM 713 C CA . MET A 1 95 ? -10.812 -3.528 15.972 1.00 92.81 95 MET A CA 1
ATOM 714 C C . MET A 1 95 ? -10.434 -4.828 15.249 1.00 92.81 95 MET A C 1
ATOM 716 O O . MET A 1 95 ? -9.688 -4.797 14.272 1.00 92.81 95 MET A O 1
ATOM 720 N N . GLN A 1 96 ? -10.971 -5.975 15.678 1.00 92.81 96 GLN A N 1
ATOM 721 C CA . GLN A 1 96 ? -10.758 -7.248 14.978 1.00 92.81 96 GLN A CA 1
ATOM 722 C C . GLN A 1 96 ? -11.355 -7.231 13.565 1.00 92.81 96 GLN A C 1
ATOM 724 O O . GLN A 1 96 ? -10.721 -7.699 12.619 1.00 92.81 96 GLN A O 1
ATOM 729 N N . GLN A 1 97 ? -12.551 -6.661 13.398 1.00 93.06 97 GLN A N 1
ATOM 730 C CA . GLN A 1 97 ? -13.165 -6.502 12.076 1.00 93.06 97 GLN A CA 1
ATOM 731 C C . GLN A 1 97 ? -12.336 -5.589 11.174 1.00 93.06 97 GLN A C 1
ATOM 733 O O . GLN A 1 97 ? -12.133 -5.899 9.999 1.00 93.06 97 GLN A O 1
ATOM 738 N N . LEU A 1 98 ? -11.796 -4.506 11.734 1.00 93.12 98 LEU A N 1
ATOM 739 C CA . LEU A 1 98 ? -10.929 -3.597 11.003 1.00 93.12 98 LEU A CA 1
ATOM 740 C C . LEU A 1 98 ? -9.630 -4.277 10.554 1.00 93.12 98 LEU A C 1
ATOM 742 O O . LEU A 1 98 ? -9.210 -4.075 9.420 1.00 93.12 98 LEU A O 1
ATOM 746 N N . GLN A 1 99 ? -9.026 -5.127 11.390 1.00 91.06 99 GLN A N 1
ATOM 747 C CA . GLN A 1 99 ? -7.838 -5.904 11.011 1.00 91.06 99 GLN A CA 1
ATOM 748 C C . GLN A 1 99 ? -8.119 -6.855 9.840 1.00 91.06 99 GLN A C 1
ATOM 750 O O . GLN A 1 99 ? -7.297 -6.967 8.931 1.00 91.06 99 GLN A O 1
ATOM 755 N N . MET A 1 100 ? -9.286 -7.509 9.820 1.00 92.56 100 MET A N 1
ATOM 756 C CA . MET A 1 100 ? -9.693 -8.345 8.682 1.00 92.56 100 MET A CA 1
ATOM 757 C C . MET A 1 100 ? -9.870 -7.513 7.408 1.00 92.56 100 MET A C 1
ATOM 759 O O . MET A 1 100 ? -9.391 -7.897 6.342 1.00 92.56 100 MET A O 1
ATOM 763 N N . ALA A 1 101 ? -10.511 -6.349 7.514 1.00 91.69 101 ALA A N 1
ATOM 764 C CA . ALA A 1 101 ? -10.675 -5.441 6.384 1.00 91.69 101 ALA A CA 1
ATOM 765 C C . ALA A 1 101 ? -9.320 -4.892 5.891 1.00 91.69 101 ALA A C 1
ATOM 767 O O . ALA A 1 101 ? -9.094 -4.798 4.687 1.00 91.69 101 ALA A O 1
ATOM 768 N N . GLN A 1 102 ? -8.378 -4.611 6.796 1.00 90.75 102 GLN A N 1
ATOM 769 C CA . GLN A 1 102 ? -7.028 -4.171 6.448 1.00 90.75 102 GLN A CA 1
ATOM 770 C C . GLN A 1 102 ? -6.273 -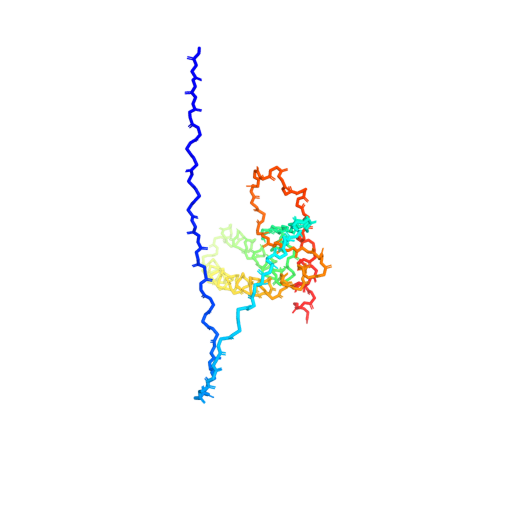5.230 5.637 1.00 90.75 102 GLN A C 1
ATOM 772 O O . GLN A 1 102 ? -5.629 -4.886 4.648 1.00 90.75 102 GLN A O 1
ATOM 777 N N . GLN A 1 103 ? -6.392 -6.514 5.993 1.00 91.50 103 GLN A N 1
ATOM 778 C CA . GLN A 1 103 ? -5.801 -7.602 5.205 1.00 91.50 103 GLN A CA 1
ATOM 779 C C . GLN A 1 103 ? -6.352 -7.624 3.773 1.00 91.50 103 GLN A C 1
ATOM 781 O O . GLN A 1 103 ? -5.576 -7.701 2.824 1.00 91.50 103 GLN A O 1
ATOM 786 N N . GLN A 1 104 ? -7.666 -7.449 3.601 1.00 91.94 104 GLN A N 1
ATOM 787 C CA . GLN A 1 104 ? -8.287 -7.385 2.271 1.00 91.94 104 GLN A CA 1
ATOM 788 C C . GLN A 1 104 ? -7.797 -6.187 1.447 1.00 91.94 104 GLN A C 1
ATOM 790 O O . GLN A 1 104 ? -7.637 -6.297 0.231 1.00 91.94 104 GLN A O 1
ATOM 795 N N . ILE A 1 105 ? -7.539 -5.042 2.087 1.00 91.94 105 ILE A N 1
ATOM 796 C CA . ILE A 1 105 ? -6.956 -3.874 1.414 1.00 91.94 105 ILE A CA 1
ATOM 797 C C . ILE A 1 105 ? -5.527 -4.155 0.967 1.00 91.94 105 ILE A C 1
ATOM 799 O O . ILE A 1 105 ? -5.168 -3.810 -0.154 1.00 91.94 105 ILE A O 1
ATOM 803 N N . VAL A 1 106 ? -4.719 -4.793 1.814 1.00 91.56 106 VAL A N 1
ATOM 804 C CA . VAL A 1 106 ? -3.344 -5.171 1.463 1.00 91.56 106 VAL A CA 1
ATOM 805 C C . VAL A 1 106 ? -3.337 -6.137 0.276 1.00 91.56 106 VAL A C 1
ATOM 807 O O . VAL A 1 106 ? -2.583 -5.937 -0.674 1.00 91.56 106 VAL A O 1
ATOM 810 N N . GLU A 1 107 ? -4.212 -7.143 0.278 1.00 93.19 107 GLU A N 1
ATOM 811 C CA . GLU A 1 107 ? -4.374 -8.066 -0.851 1.00 93.19 107 GLU A CA 1
ATOM 812 C C . GLU A 1 107 ? -4.802 -7.342 -2.133 1.00 93.19 107 GLU A C 1
ATOM 814 O O . GLU A 1 107 ? -4.218 -7.566 -3.197 1.00 93.19 107 GLU A O 1
ATOM 819 N N . ARG A 1 108 ? -5.783 -6.434 -2.038 1.00 92.50 108 ARG A N 1
ATOM 820 C CA . ARG A 1 108 ? -6.230 -5.620 -3.176 1.00 92.50 108 ARG A CA 1
ATOM 821 C C . ARG A 1 108 ? -5.099 -4.756 -3.723 1.00 92.50 108 ARG A C 1
ATOM 823 O O . ARG A 1 108 ? -4.895 -4.738 -4.933 1.00 92.50 108 ARG A O 1
ATOM 830 N N . PHE A 1 109 ? -4.347 -4.100 -2.846 1.00 94.19 109 PHE A N 1
ATOM 831 C CA . PHE A 1 109 ? -3.190 -3.298 -3.220 1.00 94.19 109 PHE A CA 1
ATOM 832 C C . PHE A 1 109 ? -2.174 -4.122 -4.016 1.00 94.19 109 PHE A C 1
ATOM 834 O O . PHE A 1 109 ? -1.773 -3.711 -5.103 1.00 94.19 109 PHE A O 1
ATOM 841 N N . PHE A 1 110 ? -1.787 -5.308 -3.532 1.00 92.81 110 PHE A N 1
ATOM 842 C CA . PHE A 1 110 ? -0.838 -6.156 -4.258 1.00 92.81 110 PHE A CA 1
ATOM 843 C C . PHE A 1 110 ? -1.379 -6.604 -5.618 1.00 92.81 110 PHE A C 1
ATOM 845 O O . PHE A 1 110 ? -0.638 -6.570 -6.599 1.00 92.81 110 PHE A O 1
ATOM 852 N N . ALA A 1 111 ? -2.665 -6.952 -5.703 1.00 93.44 111 ALA A N 1
ATOM 853 C CA . ALA A 1 111 ? -3.304 -7.308 -6.968 1.00 93.44 111 ALA A CA 1
ATOM 854 C C . ALA A 1 111 ? -3.351 -6.131 -7.964 1.00 93.44 111 ALA A C 1
ATOM 856 O O . ALA A 1 111 ? -3.198 -6.327 -9.171 1.00 93.44 111 ALA A O 1
ATOM 857 N N . GLU A 1 112 ? -3.556 -4.903 -7.489 1.00 93.56 112 GLU A N 1
ATOM 858 C CA . GLU A 1 112 ? -3.522 -3.703 -8.330 1.00 93.56 112 GLU A CA 1
ATOM 859 C C . GLU A 1 112 ? -2.102 -3.360 -8.784 1.00 93.56 112 GLU A C 1
ATOM 861 O O . GLU A 1 112 ? -1.902 -3.039 -9.956 1.00 93.56 112 GLU A O 1
ATOM 866 N N . VAL A 1 113 ? -1.108 -3.500 -7.904 1.00 92.75 113 VAL A N 1
ATOM 867 C CA . VAL A 1 113 ? 0.310 -3.341 -8.252 1.00 92.75 113 VAL A CA 1
ATOM 868 C C . VAL A 1 113 ? 0.727 -4.367 -9.305 1.00 92.75 113 VAL A C 1
ATOM 870 O O . VAL A 1 113 ? 1.332 -3.990 -10.306 1.00 92.75 113 VAL A O 1
ATOM 873 N N . GLU A 1 114 ? 0.364 -5.642 -9.143 1.00 92.00 114 GLU A N 1
ATOM 874 C CA . GLU A 1 114 ? 0.675 -6.704 -10.110 1.00 92.00 114 GLU A CA 1
ATOM 875 C C . GLU A 1 114 ? 0.130 -6.387 -11.512 1.00 92.00 114 GLU A C 1
ATOM 877 O O . GLU A 1 114 ? 0.795 -6.642 -12.517 1.00 92.00 114 GLU A O 1
ATOM 882 N N . ARG A 1 115 ? -1.050 -5.759 -11.590 1.00 92.50 115 ARG A N 1
ATOM 883 C CA . ARG A 1 115 ? -1.640 -5.295 -12.855 1.00 92.50 115 ARG A CA 1
ATOM 884 C C . ARG A 1 115 ? -0.977 -4.028 -13.394 1.00 92.50 115 ARG A C 1
ATOM 886 O O . ARG A 1 115 ? -0.826 -3.895 -14.606 1.00 92.50 115 ARG A O 1
ATOM 893 N N . ALA A 1 116 ? -0.586 -3.103 -12.520 1.00 92.44 116 ALA A N 1
ATOM 894 C CA . ALA A 1 116 ? -0.005 -1.817 -12.899 1.00 92.44 116 ALA A CA 1
ATOM 895 C C . ALA A 1 116 ? 1.445 -1.938 -13.396 1.00 92.44 116 ALA A C 1
ATOM 897 O O . ALA A 1 116 ? 1.829 -1.266 -14.355 1.00 92.44 116 ALA A O 1
ATOM 898 N N . VAL A 1 117 ? 2.252 -2.795 -12.765 1.00 91.44 117 VAL A N 1
ATOM 899 C CA . VAL A 1 117 ? 3.698 -2.907 -13.017 1.00 91.44 117 VAL A CA 1
ATOM 900 C C . VAL A 1 117 ? 4.043 -3.173 -14.490 1.00 91.44 117 VAL A C 1
ATOM 902 O O . VAL A 1 117 ? 4.892 -2.452 -15.016 1.00 91.44 117 VAL A O 1
ATOM 905 N N . PRO A 1 118 ? 3.407 -4.121 -15.210 1.00 91.38 118 PRO A N 1
ATOM 906 C CA . PRO A 1 118 ? 3.711 -4.358 -16.623 1.00 91.38 118 PRO A CA 1
ATOM 907 C C . PRO A 1 118 ? 3.464 -3.136 -17.518 1.00 91.38 118 PRO A C 1
ATOM 909 O O . PRO A 1 118 ? 4.201 -2.897 -18.477 1.00 91.38 118 PRO A O 1
ATOM 912 N N . GLU A 1 119 ? 2.427 -2.352 -17.220 1.00 92.38 119 GLU A N 1
ATOM 913 C CA . GLU A 1 119 ? 2.097 -1.148 -17.982 1.00 92.38 119 GLU A CA 1
ATOM 914 C C . GLU A 1 119 ? 3.088 -0.025 -17.698 1.00 92.38 119 GLU A C 1
ATOM 916 O O . GLU A 1 119 ? 3.650 0.536 -18.638 1.00 92.38 119 GLU A O 1
ATOM 921 N N . VAL A 1 120 ? 3.363 0.231 -16.418 1.00 93.25 120 VAL A N 1
ATOM 922 C CA . VAL A 1 120 ? 4.341 1.234 -15.980 1.00 93.25 120 VAL A CA 1
ATOM 923 C C . VAL A 1 120 ? 5.730 0.908 -16.531 1.00 93.25 120 VAL A C 1
ATOM 925 O O . VAL A 1 120 ? 6.412 1.791 -17.050 1.00 93.25 120 VAL A O 1
ATOM 928 N N . ALA A 1 121 ? 6.135 -0.365 -16.502 1.00 91.38 121 ALA A N 1
ATOM 929 C CA . ALA A 1 121 ? 7.417 -0.807 -17.036 1.00 91.38 121 ALA A CA 1
ATOM 930 C C . ALA A 1 121 ? 7.545 -0.537 -18.546 1.00 91.38 121 ALA A C 1
ATOM 932 O O . ALA A 1 121 ? 8.558 -0.011 -19.015 1.00 91.38 121 ALA A O 1
ATOM 933 N N . ARG A 1 122 ? 6.491 -0.860 -19.306 1.00 91.12 122 ARG A N 1
ATOM 934 C CA . ARG A 1 122 ? 6.425 -0.638 -20.755 1.00 91.12 122 ARG A CA 1
ATOM 935 C C . ARG A 1 122 ? 6.459 0.848 -21.110 1.00 91.12 122 ARG A C 1
ATOM 937 O O . ARG A 1 122 ? 7.155 1.219 -22.049 1.00 91.12 122 ARG A O 1
ATOM 944 N N . GLU A 1 123 ? 5.734 1.686 -20.374 1.00 93.06 123 GLU A N 1
ATOM 945 C CA . GLU A 1 123 ? 5.691 3.138 -20.598 1.00 93.06 123 GLU A CA 1
ATOM 946 C C . GLU A 1 123 ? 7.018 3.824 -20.245 1.00 93.06 123 GLU A C 1
ATOM 948 O O . GLU A 1 123 ? 7.470 4.702 -20.978 1.00 93.06 123 GLU A O 1
ATOM 953 N N . ALA A 1 124 ? 7.684 3.380 -19.177 1.00 90.69 124 ALA A N 1
ATOM 954 C CA . ALA A 1 124 ? 9.000 3.878 -18.773 1.00 90.69 124 ALA A CA 1
ATOM 955 C C . ALA A 1 124 ? 10.158 3.332 -19.634 1.00 90.69 124 ALA A C 1
ATOM 957 O O . ALA A 1 124 ? 11.299 3.787 -19.515 1.00 90.69 124 ALA A O 1
ATOM 958 N N . GLY A 1 125 ? 9.892 2.345 -20.496 1.00 90.31 125 GLY A N 1
ATOM 959 C CA . GLY A 1 125 ? 10.910 1.699 -21.325 1.00 90.31 125 GLY A CA 1
ATOM 960 C C . GLY A 1 125 ? 11.957 0.931 -20.512 1.00 90.31 125 GLY A C 1
ATOM 961 O O . GLY A 1 125 ? 13.114 0.847 -20.936 1.00 90.31 125 GLY A O 1
ATOM 962 N N . VAL A 1 126 ? 11.576 0.396 -19.347 1.00 88.06 126 VAL A N 1
ATOM 963 C CA . VAL A 1 126 ? 12.449 -0.449 -18.520 1.00 88.06 126 VAL A CA 1
ATOM 964 C C . VAL A 1 126 ? 12.308 -1.913 -18.923 1.00 88.06 126 VAL A C 1
ATOM 966 O O . VAL A 1 126 ? 11.225 -2.398 -19.240 1.00 88.06 126 VAL A O 1
ATOM 969 N N . SER A 1 127 ? 13.432 -2.625 -18.943 1.00 82.62 127 SER A N 1
ATOM 970 C CA . SER A 1 127 ? 13.483 -4.050 -19.306 1.00 82.62 127 SER A CA 1
ATOM 971 C C . SER A 1 127 ? 13.406 -4.960 -18.083 1.00 82.62 127 SER A C 1
ATOM 973 O O . SER A 1 127 ? 13.018 -6.119 -18.198 1.00 82.62 127 SER A O 1
ATOM 975 N N . VAL A 1 128 ? 13.784 -4.432 -16.918 1.00 82.38 128 VAL A N 1
ATOM 976 C CA . VAL A 1 128 ? 13.684 -5.101 -15.622 1.00 82.38 128 VAL A CA 1
ATOM 977 C C . VAL A 1 128 ? 12.957 -4.159 -14.679 1.00 82.38 128 VAL A C 1
ATOM 979 O O . VAL A 1 128 ? 13.354 -3.005 -14.537 1.00 82.38 128 VAL A O 1
ATOM 982 N N . PHE A 1 129 ? 11.902 -4.655 -14.045 1.00 82.94 129 PHE A N 1
ATOM 983 C CA . PHE A 1 129 ? 11.189 -3.955 -12.989 1.00 82.94 129 PHE A CA 1
ATOM 984 C C . PHE A 1 129 ? 11.315 -4.784 -11.723 1.00 82.94 129 PHE A C 1
ATOM 986 O O . PHE A 1 129 ? 11.007 -5.977 -11.734 1.00 82.94 129 PHE A O 1
ATOM 993 N N . ALA A 1 130 ? 11.804 -4.182 -10.653 1.00 82.94 130 ALA A N 1
ATOM 994 C CA . ALA A 1 130 ? 12.096 -4.917 -9.442 1.00 82.94 130 ALA A CA 1
ATOM 995 C C . ALA A 1 130 ? 11.667 -4.136 -8.206 1.00 82.94 130 ALA A C 1
ATOM 997 O O . ALA A 1 130 ? 11.596 -2.910 -8.203 1.00 82.94 130 ALA A O 1
ATOM 998 N N . VAL A 1 131 ? 11.373 -4.866 -7.136 1.00 83.31 131 VAL A N 1
ATOM 999 C CA . VAL A 1 131 ? 11.240 -4.258 -5.812 1.00 83.31 131 VAL A CA 1
ATOM 1000 C C . VAL A 1 131 ? 12.568 -3.580 -5.486 1.00 83.31 131 VAL A C 1
ATOM 1002 O O . VAL A 1 131 ? 13.625 -4.123 -5.812 1.00 83.31 131 VAL A O 1
ATOM 1005 N N . GLU A 1 132 ? 12.530 -2.395 -4.887 1.00 72.56 132 GLU A N 1
ATOM 1006 C CA . GLU A 1 132 ? 13.732 -1.723 -4.410 1.00 72.56 132 GLU A CA 1
ATOM 1007 C C . GLU A 1 132 ? 14.497 -2.666 -3.467 1.00 72.56 132 GLU A C 1
ATOM 1009 O O . GLU A 1 132 ? 14.055 -3.003 -2.369 1.00 72.56 132 GLU A O 1
ATOM 1014 N N . ILE A 1 133 ? 15.640 -3.141 -3.949 1.00 63.88 133 ILE A N 1
ATOM 1015 C CA . ILE A 1 133 ? 16.615 -3.939 -3.215 1.00 63.88 133 ILE A CA 1
ATOM 1016 C C . ILE A 1 133 ? 17.981 -3.317 -3.479 1.00 63.88 133 ILE A C 1
ATOM 1018 O O . ILE A 1 133 ? 18.192 -2.648 -4.487 1.00 63.88 133 ILE A O 1
ATOM 1022 N N . VAL A 1 134 ? 18.924 -3.512 -2.564 1.00 63.16 134 VAL A N 1
ATOM 1023 C CA . VAL A 1 134 ? 20.279 -2.981 -2.730 1.00 63.16 134 VAL A CA 1
ATOM 1024 C C . VAL A 1 134 ? 20.958 -3.711 -3.893 1.00 63.16 134 VAL A C 1
ATOM 1026 O O . VAL A 1 134 ? 21.268 -4.898 -3.788 1.00 63.16 134 VAL A O 1
ATOM 1029 N N . TYR A 1 135 ? 21.201 -3.007 -5.000 1.00 61.50 135 TYR A N 1
ATOM 1030 C CA . TYR A 1 135 ? 21.939 -3.537 -6.146 1.00 61.50 135 TYR A CA 1
ATOM 1031 C C . TYR A 1 135 ? 23.419 -3.173 -6.034 1.00 61.50 135 TYR A C 1
ATOM 1033 O O . TYR A 1 135 ? 23.776 -2.013 -5.854 1.00 61.50 135 TYR A O 1
ATOM 1041 N N . THR A 1 136 ? 24.301 -4.161 -6.187 1.00 60.53 136 THR A N 1
ATOM 1042 C CA . THR A 1 136 ? 25.760 -3.946 -6.267 1.00 60.53 136 THR A CA 1
ATOM 1043 C C . THR A 1 136 ? 26.280 -4.007 -7.705 1.00 60.53 136 THR A C 1
ATOM 1045 O O . THR A 1 136 ? 27.487 -4.107 -7.929 1.00 60.53 136 THR A O 1
ATOM 1048 N N . ALA A 1 137 ? 25.384 -4.021 -8.695 1.00 59.53 137 ALA A N 1
ATOM 1049 C CA . ALA A 1 137 ? 25.747 -4.166 -10.096 1.00 59.53 137 ALA A CA 1
ATOM 1050 C C . ALA A 1 137 ? 26.204 -2.817 -10.665 1.00 59.53 137 ALA A C 1
ATOM 1052 O O . ALA A 1 137 ? 25.391 -2.024 -11.118 1.00 59.53 137 ALA A O 1
ATOM 1053 N N . ALA A 1 138 ? 27.519 -2.585 -10.671 1.00 57.50 138 ALA A N 1
ATOM 1054 C CA . ALA A 1 138 ? 28.143 -1.377 -11.224 1.00 57.50 138 ALA A CA 1
ATOM 1055 C C . ALA A 1 138 ? 27.899 -1.167 -12.738 1.00 57.50 138 ALA A C 1
ATOM 1057 O O . ALA A 1 138 ? 28.205 -0.102 -13.265 1.00 57.50 138 ALA A O 1
ATOM 1058 N N . GLU A 1 139 ? 27.385 -2.184 -13.438 1.00 58.44 139 GLU A N 1
ATOM 1059 C CA . GLU A 1 139 ? 27.159 -2.192 -14.892 1.00 58.44 139 GLU A CA 1
ATOM 1060 C C . GLU A 1 139 ? 25.713 -1.853 -15.288 1.00 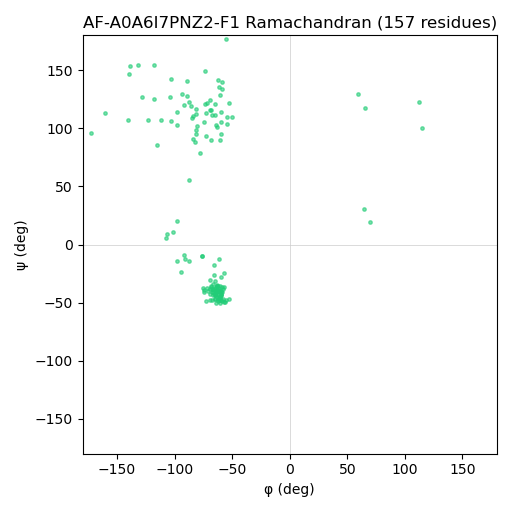58.44 139 GLU A C 1
ATOM 1062 O O . GLU A 1 139 ? 25.438 -1.555 -16.450 1.00 58.44 139 GLU A O 1
ATOM 1067 N N . LEU A 1 140 ? 24.782 -1.883 -14.332 1.00 64.94 140 LEU A N 1
ATOM 1068 C CA . LEU A 1 140 ? 23.420 -1.398 -14.521 1.00 64.94 140 LEU A CA 1
ATOM 1069 C C . LEU A 1 140 ? 23.451 0.064 -14.075 1.00 64.94 140 LEU A C 1
ATOM 1071 O O . LEU A 1 140 ? 23.866 0.345 -12.954 1.00 64.94 140 LEU A O 1
ATOM 1075 N N . GLY A 1 141 ? 23.116 1.003 -14.962 1.00 68.44 141 GLY A N 1
ATOM 1076 C CA . GLY A 1 141 ? 23.072 2.427 -14.609 1.00 68.44 141 GLY A CA 1
ATOM 1077 C C . GLY A 1 141 ? 22.162 2.706 -13.404 1.00 68.44 141 GLY A C 1
ATOM 1078 O O . GLY A 1 141 ? 21.504 1.803 -12.889 1.00 68.44 141 GLY A O 1
ATOM 1079 N N . GLU A 1 142 ? 22.104 3.964 -12.959 1.00 78.25 142 GLU A N 1
ATOM 1080 C CA . GLU A 1 142 ? 21.252 4.348 -11.826 1.00 78.25 142 GLU A CA 1
ATOM 1081 C C . GLU A 1 142 ? 19.798 3.879 -12.053 1.00 78.25 142 GLU A C 1
ATOM 1083 O O . GLU A 1 142 ? 19.210 4.215 -13.090 1.00 78.25 142 GLU A O 1
ATOM 1088 N N . PRO A 1 143 ? 19.230 3.056 -11.147 1.00 83.75 143 PRO A N 1
ATOM 1089 C CA . PRO A 1 143 ? 17.864 2.577 -11.291 1.00 83.75 143 PRO A CA 1
ATOM 1090 C C . PRO A 1 143 ? 16.869 3.736 -11.270 1.00 83.75 143 PRO A C 1
ATOM 1092 O O . PRO A 1 143 ? 17.014 4.689 -10.509 1.00 83.75 143 PRO A O 1
ATOM 1095 N N . MET A 1 144 ? 15.833 3.638 -12.096 1.00 88.62 144 MET A N 1
ATOM 1096 C CA . MET A 1 144 ? 14.762 4.626 -12.131 1.00 88.62 144 MET A CA 1
ATOM 1097 C C . MET A 1 144 ? 13.713 4.281 -11.078 1.00 88.62 144 MET A C 1
ATOM 1099 O O . MET A 1 144 ? 13.088 3.225 -11.172 1.00 88.62 144 MET A O 1
ATOM 1103 N N . ASP A 1 145 ? 13.478 5.168 -10.114 1.00 90.56 145 ASP A N 1
ATOM 1104 C CA . ASP A 1 145 ? 12.347 5.008 -9.200 1.00 90.56 145 ASP A CA 1
ATOM 1105 C C . ASP A 1 145 ? 11.028 5.225 -9.952 1.00 90.56 145 ASP A C 1
ATOM 1107 O O . ASP A 1 145 ? 10.748 6.309 -10.469 1.00 90.56 145 ASP A O 1
ATOM 1111 N N . LEU A 1 146 ? 10.234 4.158 -10.030 1.00 94.00 146 LEU A N 1
ATOM 1112 C CA . LEU A 1 146 ? 8.925 4.119 -10.668 1.00 94.00 146 LEU A CA 1
ATOM 1113 C C . LEU A 1 146 ? 7.776 4.054 -9.651 1.00 94.00 146 LEU A C 1
ATOM 1115 O O . LEU A 1 146 ? 6.616 3.869 -10.032 1.00 94.00 146 LEU A O 1
ATOM 1119 N N . THR A 1 147 ? 8.073 4.219 -8.356 1.00 94.19 147 THR A N 1
ATOM 1120 C CA . THR A 1 147 ? 7.069 4.254 -7.284 1.00 94.19 147 THR A CA 1
ATOM 1121 C C . THR A 1 147 ? 5.957 5.276 -7.559 1.00 94.19 147 THR A C 1
ATOM 1123 O O . THR A 1 147 ? 4.790 4.887 -7.467 1.00 94.19 147 THR A O 1
ATOM 1126 N N . PRO A 1 148 ? 6.241 6.535 -7.965 1.00 94.88 148 PRO A N 1
ATOM 1127 C CA . PRO A 1 148 ? 5.186 7.515 -8.241 1.00 94.88 148 PRO A CA 1
ATOM 1128 C C . PRO A 1 148 ? 4.221 7.079 -9.353 1.00 94.88 148 PRO A C 1
ATOM 1130 O O . PRO A 1 148 ? 3.012 7.260 -9.233 1.00 94.88 148 PRO A O 1
ATOM 1133 N N . GLN A 1 149 ? 4.736 6.465 -10.421 1.00 95.38 149 GLN A N 1
ATOM 1134 C CA . GLN A 1 149 ? 3.954 6.018 -11.575 1.00 95.38 149 GLN A CA 1
ATOM 1135 C C . GLN A 1 149 ? 3.088 4.804 -11.225 1.00 95.38 149 GLN A C 1
ATOM 1137 O O . GLN A 1 149 ? 1.946 4.709 -11.679 1.00 95.38 149 GLN A O 1
ATOM 1142 N N . VAL A 1 150 ? 3.606 3.889 -10.395 1.00 93.81 150 VAL A N 1
ATOM 1143 C CA . VAL A 1 150 ? 2.812 2.781 -9.844 1.00 93.81 150 VAL A CA 1
ATOM 1144 C C . VAL A 1 150 ? 1.676 3.327 -8.986 1.00 93.81 150 VAL A C 1
ATOM 1146 O O . VAL A 1 150 ? 0.531 2.946 -9.213 1.00 93.81 150 VAL A O 1
ATOM 1149 N N . VAL A 1 151 ? 1.964 4.253 -8.063 1.00 94.38 151 VAL A N 1
ATOM 1150 C CA . VAL A 1 151 ? 0.959 4.893 -7.194 1.00 94.38 151 VAL A CA 1
ATOM 1151 C C . VAL A 1 151 ? -0.120 5.599 -8.013 1.00 94.38 151 VAL A C 1
ATOM 1153 O O . VAL A 1 151 ? -1.310 5.415 -7.762 1.00 94.38 151 VAL A O 1
ATOM 1156 N N . GLU A 1 152 ? 0.270 6.377 -9.023 1.00 94.88 152 GLU A N 1
ATOM 1157 C CA . GLU A 1 152 ? -0.678 7.054 -9.907 1.00 94.88 152 GLU A CA 1
ATOM 1158 C C . GLU A 1 152 ? -1.592 6.047 -10.622 1.00 94.88 152 GLU A C 1
ATOM 1160 O O . GLU A 1 152 ? -2.803 6.258 -10.708 1.00 94.88 152 GLU A O 1
ATOM 1165 N N . ARG A 1 153 ? -1.030 4.938 -11.118 1.00 94.12 153 ARG A N 1
ATOM 1166 C CA . ARG A 1 153 ? -1.786 3.909 -11.840 1.00 94.12 153 ARG A CA 1
ATOM 1167 C C . ARG A 1 153 ? -2.773 3.176 -10.936 1.00 94.12 153 ARG A C 1
ATOM 1169 O O . ARG A 1 153 ? -3.924 3.023 -11.329 1.00 94.12 153 ARG A O 1
ATOM 1176 N N . ILE A 1 154 ? -2.348 2.730 -9.753 1.00 93.62 154 ILE A N 1
ATOM 1177 C CA . ILE A 1 154 ? -3.234 1.997 -8.834 1.00 93.62 154 ILE A CA 1
ATOM 1178 C C . ILE A 1 154 ? -4.341 2.906 -8.287 1.00 93.62 154 ILE A C 1
ATOM 1180 O O . ILE A 1 154 ? -5.493 2.498 -8.248 1.00 93.62 154 ILE A O 1
ATOM 1184 N N . ASN A 1 155 ? -4.043 4.176 -7.992 1.00 91.81 155 ASN A N 1
ATOM 1185 C CA . ASN A 1 155 ? -5.054 5.115 -7.504 1.00 91.81 155 ASN A CA 1
ATOM 1186 C C . ASN A 1 155 ? -6.092 5.483 -8.575 1.00 91.81 155 ASN A C 1
ATOM 1188 O O . ASN A 1 155 ? -7.246 5.697 -8.229 1.00 91.81 155 ASN A O 1
ATOM 1192 N N . LYS A 1 156 ? -5.727 5.505 -9.867 1.00 89.75 156 LYS A N 1
ATOM 1193 C CA . LYS A 1 156 ? -6.703 5.661 -10.967 1.00 89.75 156 LYS A CA 1
ATOM 1194 C C . LYS A 1 156 ? -7.670 4.483 -11.091 1.00 89.75 156 LYS A C 1
ATOM 1196 O O . LYS A 1 156 ? -8.753 4.659 -11.631 1.00 89.75 156 LYS A O 1
ATOM 1201 N N . ASN A 1 157 ? -7.264 3.296 -10.645 1.00 79.94 157 ASN A N 1
ATOM 1202 C CA . ASN A 1 157 ? -8.081 2.083 -10.697 1.00 79.94 157 ASN A CA 1
ATOM 1203 C C . ASN A 1 157 ? -8.914 1.872 -9.421 1.00 79.94 157 ASN A C 1
ATOM 1205 O O . ASN A 1 157 ? -9.732 0.953 -9.384 1.00 79.94 157 ASN A O 1
ATOM 1209 N N . ALA A 1 158 ? -8.666 2.677 -8.383 1.00 70.88 158 ALA A N 1
ATOM 1210 C CA . ALA A 1 158 ? -9.353 2.617 -7.098 1.00 70.88 158 ALA A CA 1
ATOM 1211 C C . ALA A 1 158 ? -10.604 3.520 -7.030 1.00 70.88 158 ALA A C 1
ATOM 1213 O O . ALA A 1 158 ? -11.386 3.367 -6.089 1.00 70.88 158 ALA A O 1
ATOM 1214 N N . ASP A 1 159 ? -10.777 4.426 -8.004 1.00 58.09 159 ASP A N 1
ATOM 1215 C CA . ASP A 1 159 ? -11.978 5.251 -8.228 1.00 58.09 159 ASP A CA 1
ATOM 1216 C C . ASP A 1 159 ? -13.033 4.488 -9.063 1.00 58.09 159 ASP A C 1
ATOM 1218 O O . ASP A 1 159 ? -14.243 4.614 -8.754 1.00 58.09 159 ASP A O 1
#

Foldseek 3Di:
DDDDDDDDDPDDDDDDDPDDDDDDDDDDDDPDPPPPDPPPPPPQAAEAEAALVLLLVLAPLCPVLVVVLVVLVVQLVVCVVVVPPVSNVVSVVVVVVSVVVVVVSSVLLVVLLVVQVVVLCVVVVHPHYYYDDDDPPPSRPDHHYSSVVSSVRSNVVVD

Secondary structure (DSSP, 8-state):
----------------------------------------------EEEE-HHHHHTT-GGGHHHHHHHHHHHHHHHHHHHHT-HHHHHHHHHHHHHHHHHHHHHHHHHHHHHHHHHHHHHHHHT-SEEEE------TTS-SPEE-HHHHHHHHHHH--

Mean predicted aligned error: 15.1 Å

pLDDT: mean 76.09, std 21.79, range [32.31, 96.25]